Protein AF-A0AAV2IGW5-F1 (afdb_monomer_lite)

Radius of gyration: 18.49 Å; chains: 1; bounding box: 35×46×30 Å

Structure (mmCIF, N/CA/C/O backbone):
data_AF-A0AAV2IGW5-F1
#
_entry.id   AF-A0AAV2IGW5-F1
#
loop_
_atom_site.group_PDB
_atom_site.id
_atom_site.type_symbol
_atom_site.label_atom_id
_atom_site.label_alt_id
_atom_site.label_comp_id
_atom_site.label_asym_id
_atom_site.label_entity_id
_atom_site.label_seq_id
_atom_site.pdbx_PDB_ins_code
_atom_site.Cartn_x
_atom_site.Cartn_y
_atom_site.Cartn_z
_atom_site.occupancy
_atom_site.B_iso_or_equiv
_atom_site.auth_seq_id
_atom_site.auth_comp_id
_atom_site.auth_asym_id
_atom_site.auth_atom_id
_atom_site.pdbx_PDB_model_num
ATOM 1 N N . MET A 1 1 ? -18.055 -29.149 10.002 1.00 60.78 1 MET A N 1
ATOM 2 C CA . MET A 1 1 ? -17.716 -28.359 8.799 1.00 60.78 1 MET A CA 1
ATOM 3 C C . MET A 1 1 ? -18.654 -27.165 8.762 1.00 60.78 1 MET A C 1
ATOM 5 O O . MET A 1 1 ? -19.848 -27.360 8.939 1.00 60.78 1 MET A O 1
ATOM 9 N N . SER A 1 2 ? -18.127 -25.944 8.675 1.00 80.50 2 SER A N 1
ATOM 10 C CA . SER A 1 2 ? -18.951 -24.729 8.627 1.00 80.50 2 SER A CA 1
ATOM 11 C C . SER A 1 2 ? -19.673 -24.645 7.276 1.00 80.50 2 SER A C 1
ATOM 13 O O . SER A 1 2 ? -19.098 -25.030 6.258 1.00 80.50 2 SER A O 1
ATOM 15 N N . ALA A 1 3 ? -20.907 -24.127 7.257 1.00 77.31 3 ALA A N 1
ATOM 16 C CA . ALA A 1 3 ? -21.679 -23.924 6.025 1.00 77.31 3 ALA A CA 1
ATOM 17 C C . ALA A 1 3 ? -20.930 -23.052 5.001 1.00 77.31 3 ALA A C 1
ATOM 19 O O . ALA A 1 3 ? -21.049 -23.257 3.797 1.00 77.31 3 ALA A O 1
ATOM 20 N N . LEU A 1 4 ? -20.099 -22.125 5.489 1.00 74.94 4 LEU A N 1
ATOM 21 C CA . LEU A 1 4 ? -19.270 -21.271 4.648 1.00 74.94 4 LEU A CA 1
ATOM 22 C C . LEU A 1 4 ? -18.154 -22.062 3.953 1.00 74.94 4 LEU A C 1
ATOM 24 O O . LEU A 1 4 ? -17.894 -21.843 2.777 1.00 74.94 4 LEU A O 1
ATOM 28 N N . THR A 1 5 ? -17.513 -22.991 4.665 1.00 77.94 5 THR A N 1
ATOM 29 C CA . THR A 1 5 ? -16.431 -23.818 4.108 1.00 77.94 5 THR A CA 1
ATOM 30 C C . THR A 1 5 ? -16.980 -24.789 3.064 1.00 77.94 5 THR A C 1
ATOM 32 O O . THR A 1 5 ? -16.419 -24.900 1.987 1.00 77.94 5 THR A O 1
ATOM 35 N N . TYR A 1 6 ? -18.143 -25.396 3.330 1.00 81.44 6 TYR A N 1
ATOM 36 C CA . TYR A 1 6 ? -18.815 -26.278 2.371 1.00 81.44 6 TYR A CA 1
ATOM 37 C C . TYR A 1 6 ? -19.178 -25.563 1.061 1.00 81.44 6 TYR A C 1
ATOM 39 O O . TYR A 1 6 ? -18.949 -26.113 -0.011 1.00 81.44 6 TYR A O 1
ATOM 47 N N . TYR A 1 7 ? -19.700 -24.333 1.135 1.00 81.19 7 TYR A N 1
ATOM 48 C CA . TYR A 1 7 ? -20.009 -23.538 -0.056 1.00 81.19 7 TYR A CA 1
ATOM 49 C C . TYR A 1 7 ? -18.748 -23.201 -0.861 1.00 81.19 7 TYR A C 1
ATOM 51 O O . TYR A 1 7 ? -18.736 -2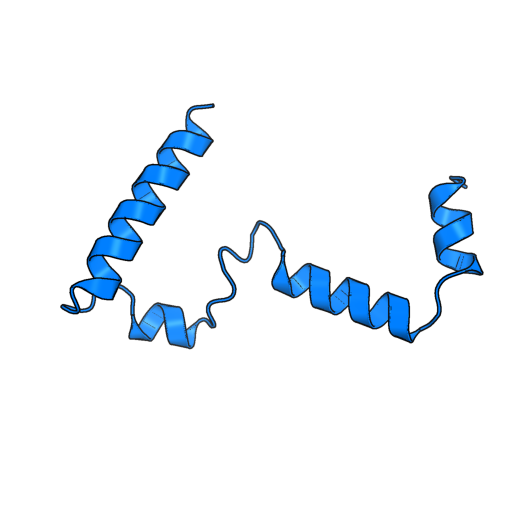3.354 -2.074 1.00 81.19 7 TYR A O 1
ATOM 59 N N . ILE A 1 8 ? -17.667 -22.788 -0.192 1.00 82.38 8 ILE A N 1
ATOM 60 C CA . ILE A 1 8 ? -16.397 -22.481 -0.865 1.00 82.38 8 ILE A CA 1
ATOM 61 C C . ILE A 1 8 ? -15.853 -23.722 -1.586 1.00 82.38 8 ILE A C 1
ATOM 63 O O . ILE A 1 8 ? -15.489 -23.628 -2.750 1.00 82.38 8 ILE A O 1
ATOM 67 N N . ASP A 1 9 ? -15.864 -24.882 -0.930 1.00 81.56 9 ASP A N 1
ATOM 68 C CA . ASP A 1 9 ? -15.279 -26.111 -1.477 1.00 81.56 9 ASP A CA 1
ATOM 69 C C . ASP A 1 9 ? -16.101 -26.731 -2.628 1.00 81.56 9 ASP A C 1
ATOM 71 O O . ASP A 1 9 ? -15.554 -27.491 -3.421 1.00 81.56 9 ASP A O 1
ATOM 75 N N . ASN A 1 10 ? -17.409 -26.442 -2.721 1.00 84.50 10 ASN A N 1
ATOM 76 C CA . ASN A 1 10 ? -18.312 -27.064 -3.706 1.00 84.50 10 ASN A CA 1
ATOM 77 C C . ASN A 1 10 ? -18.813 -26.110 -4.802 1.00 84.50 10 ASN A C 1
ATOM 79 O O . ASN A 1 10 ? -19.380 -26.578 -5.790 1.00 84.50 10 ASN A O 1
ATOM 83 N N . ASN A 1 11 ? -18.646 -24.794 -4.640 1.00 85.31 11 ASN A N 1
ATOM 84 C CA . ASN A 1 11 ? -19.174 -23.797 -5.574 1.00 85.31 11 ASN A CA 1
ATOM 85 C C . ASN A 1 11 ? -18.108 -22.882 -6.190 1.00 85.31 11 ASN A C 1
ATOM 87 O O . ASN A 1 11 ? -18.464 -22.123 -7.086 1.00 85.31 11 ASN A O 1
ATOM 91 N N . MET A 1 12 ? -16.854 -22.933 -5.730 1.00 89.75 12 MET A N 1
ATOM 92 C CA . MET A 1 12 ? -15.752 -22.166 -6.322 1.00 89.75 12 MET A CA 1
ATOM 93 C C . MET A 1 12 ? -14.926 -23.053 -7.247 1.00 89.75 12 MET A C 1
ATOM 95 O O . MET A 1 12 ? -14.589 -24.186 -6.892 1.00 89.75 12 MET A O 1
ATOM 99 N N . ASP A 1 13 ? -14.580 -22.533 -8.420 1.00 88.50 13 ASP A N 1
ATOM 100 C CA . ASP A 1 13 ? -13.670 -23.205 -9.341 1.00 88.50 13 ASP A CA 1
ATOM 101 C C . ASP A 1 13 ? -12.199 -22.818 -9.088 1.00 88.50 13 ASP A C 1
ATOM 103 O O . ASP A 1 13 ? -11.869 -21.976 -8.248 1.00 88.50 13 ASP A O 1
ATOM 107 N N . GLU A 1 14 ? -11.275 -23.462 -9.805 1.00 87.25 14 GLU A N 1
ATOM 108 C CA . GLU A 1 14 ? -9.836 -23.203 -9.667 1.00 87.25 14 GLU A CA 1
ATOM 109 C C . GLU A 1 14 ? -9.466 -21.736 -9.967 1.00 87.25 14 GLU A C 1
ATOM 111 O O . GLU A 1 14 ? -8.562 -21.173 -9.340 1.00 87.25 14 GLU A O 1
ATOM 116 N N . TYR A 1 15 ? -10.192 -21.083 -10.880 1.00 87.12 15 TYR A N 1
ATOM 117 C CA . TYR A 1 15 ? -9.957 -19.686 -11.230 1.00 87.12 15 TYR A CA 1
ATOM 118 C C . TYR A 1 15 ? -10.407 -18.739 -10.118 1.00 87.12 15 TYR A C 1
ATOM 120 O O . TYR A 1 15 ? -9.691 -17.776 -9.822 1.00 87.12 15 TYR A O 1
ATOM 128 N N . ASP A 1 16 ? -11.529 -19.021 -9.460 1.00 87.88 16 ASP A N 1
ATOM 129 C CA . ASP A 1 16 ? -12.017 -18.276 -8.302 1.00 87.88 16 ASP A CA 1
ATOM 130 C C . ASP A 1 16 ? -10.999 -18.312 -7.160 1.00 87.88 16 ASP A C 1
ATOM 132 O O . ASP A 1 16 ? -10.649 -17.263 -6.603 1.00 87.88 16 ASP A O 1
ATOM 136 N N . PHE A 1 17 ? -10.434 -19.489 -6.867 1.00 86.00 17 PHE A N 1
ATOM 137 C CA . PHE A 1 17 ? -9.365 -19.626 -5.875 1.00 86.00 17 PHE A CA 1
ATOM 138 C C . PHE A 1 17 ? -8.132 -18.799 -6.244 1.00 86.00 17 PHE A C 1
ATOM 140 O O . PHE A 1 17 ? -7.616 -18.048 -5.408 1.00 86.00 17 PHE A O 1
ATOM 147 N N . MET A 1 18 ? -7.693 -18.860 -7.504 1.00 84.56 18 MET A N 1
ATOM 148 C CA . MET A 1 18 ? -6.538 -18.092 -7.973 1.00 84.56 18 MET A CA 1
ATOM 149 C C . MET A 1 18 ? -6.781 -16.579 -7.859 1.00 84.56 18 MET A C 1
ATOM 151 O O . MET A 1 18 ? -5.905 -15.825 -7.429 1.00 84.56 18 MET A O 1
ATOM 155 N N . SER A 1 19 ? -7.990 -16.123 -8.185 1.00 85.38 19 SER A N 1
ATOM 156 C CA . SER A 1 19 ? -8.395 -14.719 -8.091 1.00 85.38 19 SER A CA 1
ATOM 157 C C . SER A 1 19 ? -8.432 -14.232 -6.636 1.00 85.38 19 SER A C 1
ATOM 159 O O . SER A 1 19 ? -7.924 -13.149 -6.319 1.00 85.38 19 SER A O 1
ATOM 161 N N . MET A 1 20 ? -8.956 -15.052 -5.717 1.00 81.88 20 MET A N 1
ATOM 162 C CA . MET A 1 20 ? -8.946 -14.772 -4.278 1.00 81.88 20 MET A CA 1
ATOM 163 C C . MET A 1 20 ? -7.524 -14.677 -3.716 1.00 81.88 20 MET A C 1
ATOM 165 O O . MET A 1 20 ? -7.227 -13.752 -2.950 1.00 81.88 20 MET A O 1
ATOM 169 N N . ASP A 1 21 ? -6.628 -15.576 -4.125 1.00 81.31 21 ASP A N 1
ATOM 170 C CA . ASP A 1 21 ? -5.229 -15.554 -3.706 1.00 81.31 21 ASP A CA 1
ATOM 171 C C . ASP A 1 21 ? -4.493 -14.325 -4.236 1.00 81.31 21 ASP A C 1
ATOM 173 O O . ASP A 1 21 ? -3.797 -13.644 -3.479 1.00 81.31 21 ASP A O 1
ATOM 177 N N . VAL A 1 22 ? -4.687 -13.948 -5.498 1.00 82.50 22 VAL A N 1
ATOM 178 C CA . VAL A 1 22 ? -4.132 -12.696 -6.037 1.00 82.50 22 VAL A CA 1
ATOM 179 C C . VAL A 1 22 ? -4.638 -11.500 -5.230 1.00 82.50 22 VAL A C 1
ATOM 181 O O . VAL A 1 22 ? -3.856 -10.649 -4.792 1.00 82.50 22 VAL A O 1
ATOM 184 N N . HIS A 1 23 ? -5.938 -11.454 -4.949 1.00 76.31 23 HIS A N 1
ATOM 185 C CA . HIS A 1 23 ? -6.548 -10.355 -4.213 1.00 76.31 23 HIS A CA 1
ATOM 186 C C . HIS A 1 23 ? -6.039 -10.254 -2.765 1.00 76.31 23 HIS A C 1
ATOM 188 O O . HIS A 1 23 ? -5.848 -9.147 -2.248 1.00 76.31 23 HIS A O 1
ATOM 194 N N . LYS A 1 24 ? -5.719 -11.387 -2.128 1.00 72.44 24 LYS A N 1
ATOM 195 C CA . LYS A 1 24 ? -5.076 -11.449 -0.806 1.00 72.44 24 LYS A CA 1
ATOM 196 C C . LYS A 1 24 ? -3.717 -10.746 -0.792 1.00 72.44 24 LYS A C 1
ATOM 198 O O . LYS A 1 24 ? -3.413 -10.032 0.162 1.00 72.44 24 LYS A O 1
ATOM 203 N N . HIS A 1 25 ? -2.922 -10.877 -1.852 1.00 68.62 25 HIS A N 1
ATOM 204 C CA . HIS A 1 25 ? -1.622 -10.203 -1.969 1.00 68.62 25 HIS A CA 1
ATOM 205 C C . HIS A 1 25 ? -1.756 -8.709 -2.293 1.00 68.62 25 HIS A C 1
ATOM 207 O O . HIS A 1 25 ? -0.942 -7.902 -1.838 1.00 68.62 25 HIS A O 1
ATOM 213 N N . VAL A 1 26 ? -2.806 -8.326 -3.023 1.00 70.50 26 VAL A N 1
ATOM 214 C CA . VAL A 1 26 ? -3.099 -6.927 -3.375 1.00 70.50 26 VAL A CA 1
ATOM 215 C C . VAL A 1 26 ? -3.657 -6.137 -2.184 1.00 70.50 26 VAL A C 1
ATOM 217 O O . VAL A 1 26 ? -3.354 -4.953 -2.036 1.00 70.50 26 VAL A O 1
ATOM 220 N N . ARG A 1 27 ? -4.457 -6.776 -1.320 1.00 61.69 27 ARG A N 1
ATOM 221 C CA . ARG A 1 27 ? -5.162 -6.126 -0.199 1.00 61.69 27 ARG A CA 1
ATOM 222 C C . ARG A 1 27 ? -4.652 -6.484 1.197 1.00 61.69 27 ARG A C 1
ATOM 224 O O . ARG A 1 27 ? -5.256 -6.056 2.177 1.00 61.69 27 ARG A O 1
ATOM 231 N N . SER A 1 28 ? -3.564 -7.243 1.316 1.00 62.16 28 SER A N 1
ATOM 232 C CA . SER A 1 28 ? -3.006 -7.611 2.622 1.00 62.16 28 SER A CA 1
ATOM 233 C C . SER A 1 28 ? -2.721 -6.372 3.477 1.00 62.16 28 SER A C 1
ATOM 235 O O . SER A 1 28 ? -1.951 -5.496 3.080 1.00 62.16 28 SER A O 1
ATOM 237 N N . SER A 1 29 ? -3.287 -6.332 4.688 1.00 57.94 29 SER A N 1
ATOM 238 C CA . SER A 1 29 ? -3.084 -5.253 5.668 1.00 57.94 29 SER A CA 1
ATOM 239 C C . SER A 1 29 ? -1.610 -5.020 6.029 1.00 57.94 29 SER A C 1
ATOM 241 O O . SER A 1 29 ? -1.249 -3.919 6.443 1.00 57.94 29 SER A O 1
ATOM 243 N N . HIS A 1 30 ? -0.746 -6.027 5.853 1.00 57.25 30 HIS A N 1
ATOM 244 C CA . HIS A 1 30 ? 0.699 -5.921 6.089 1.00 57.25 30 HIS A CA 1
ATOM 245 C C . HIS A 1 30 ? 1.497 -5.519 4.841 1.00 57.25 30 HIS A C 1
ATOM 247 O O . HIS A 1 30 ? 2.619 -5.028 4.963 1.00 57.25 30 HIS A O 1
ATOM 253 N N . SER A 1 31 ? 0.913 -5.650 3.648 1.00 54.84 31 SER A N 1
ATOM 254 C CA . SER A 1 31 ? 1.453 -5.102 2.403 1.00 54.84 31 SER A CA 1
ATOM 255 C C . SER A 1 31 ? 0.891 -3.693 2.216 1.00 54.84 31 SER A C 1
ATOM 257 O O . SER A 1 31 ? -0.013 -3.428 1.426 1.00 54.84 31 SER A O 1
ATOM 259 N N . GLY A 1 32 ? 1.354 -2.782 3.074 1.00 54.12 32 GLY A N 1
ATOM 260 C CA . GLY A 1 32 ? 0.830 -1.426 3.173 1.00 54.12 32 GLY A CA 1
ATOM 261 C C . GLY A 1 32 ? 0.967 -0.666 1.858 1.00 54.12 32 GLY A C 1
ATOM 262 O O . GLY A 1 32 ? 2.028 -0.111 1.594 1.00 54.12 32 GLY A O 1
ATOM 263 N N . LYS A 1 33 ? -0.143 -0.573 1.107 1.00 60.06 33 LYS A N 1
ATOM 264 C CA . LYS A 1 33 ? -0.239 -0.030 -0.261 1.00 60.06 33 LYS A CA 1
ATOM 265 C C . LYS A 1 33 ? 0.615 -0.842 -1.231 1.00 60.06 33 LYS A C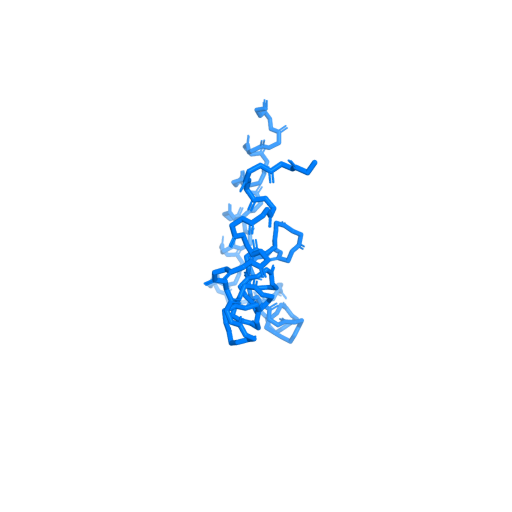 1
ATOM 267 O O . LYS A 1 33 ? 1.789 -1.053 -0.973 1.00 60.06 33 LYS A O 1
ATOM 272 N N . GLY A 1 34 ? 0.038 -1.237 -2.365 1.00 57.12 34 GLY A N 1
ATOM 273 C CA . GLY A 1 34 ? 0.686 -1.983 -3.453 1.00 57.12 34 GLY A CA 1
ATOM 274 C C . GLY A 1 34 ? 1.857 -1.265 -4.136 1.00 57.12 34 GLY A C 1
ATOM 275 O O . GLY A 1 34 ? 1.892 -1.155 -5.354 1.00 57.12 34 GLY A O 1
ATOM 276 N N . ARG A 1 35 ? 2.819 -0.767 -3.362 1.00 60.44 35 ARG A N 1
ATOM 277 C CA . ARG A 1 35 ? 4.097 -0.273 -3.833 1.00 60.44 35 ARG A CA 1
ATOM 278 C C . ARG A 1 35 ? 5.021 -1.455 -3.936 1.00 60.44 35 ARG A C 1
ATOM 280 O O . ARG A 1 35 ? 5.303 -2.129 -2.945 1.00 60.44 35 ARG A O 1
ATOM 287 N N . SER A 1 36 ? 5.555 -1.664 -5.127 1.00 65.81 36 SER A N 1
ATOM 288 C CA . SER A 1 36 ? 6.735 -2.507 -5.246 1.00 65.81 36 SER A CA 1
ATOM 289 C C . SER A 1 36 ? 7.842 -1.946 -4.339 1.00 65.81 36 SER A C 1
ATOM 291 O O . SER A 1 36 ? 7.950 -0.729 -4.149 1.00 65.81 36 SER A O 1
ATOM 293 N N . LYS A 1 37 ? 8.711 -2.812 -3.797 1.00 65.62 37 LYS A N 1
ATOM 294 C CA . LYS A 1 37 ? 9.905 -2.367 -3.047 1.00 65.62 37 LYS A CA 1
ATOM 295 C C . LYS A 1 37 ? 10.714 -1.326 -3.845 1.00 65.62 37 LYS A C 1
ATOM 297 O O . LYS A 1 37 ? 11.273 -0.412 -3.253 1.00 65.62 37 LY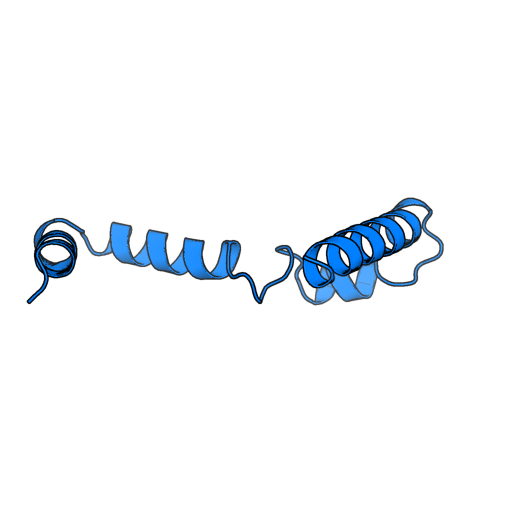S A O 1
ATOM 302 N N . LYS A 1 38 ? 10.689 -1.423 -5.183 1.00 67.94 38 LYS A N 1
ATOM 303 C CA . LYS A 1 38 ? 11.284 -0.476 -6.139 1.00 67.94 38 LYS A CA 1
ATOM 304 C C . LYS A 1 38 ? 10.617 0.904 -6.127 1.00 67.94 38 LYS A C 1
ATOM 306 O O . LYS A 1 38 ? 11.308 1.915 -6.112 1.00 67.94 38 LYS A O 1
ATOM 311 N N . GLU A 1 39 ? 9.288 0.974 -6.117 1.00 64.38 39 GLU A N 1
ATOM 312 C CA . GLU A 1 39 ? 8.571 2.251 -6.007 1.00 64.38 39 GLU A CA 1
ATOM 313 C C . GLU A 1 39 ? 8.834 2.907 -4.647 1.00 64.38 39 GLU A C 1
ATOM 315 O O . GLU A 1 39 ? 9.043 4.119 -4.568 1.00 64.38 39 GLU A O 1
ATOM 320 N N . ALA A 1 40 ? 8.868 2.109 -3.576 1.00 69.19 40 ALA A N 1
ATOM 321 C CA . ALA A 1 40 ? 9.180 2.608 -2.246 1.00 69.19 40 ALA A CA 1
ATOM 322 C C . ALA A 1 40 ? 10.593 3.213 -2.189 1.00 69.19 40 ALA A C 1
ATOM 324 O O . ALA A 1 40 ? 10.742 4.324 -1.689 1.00 69.19 40 ALA A O 1
ATOM 325 N N . THR A 1 41 ? 11.617 2.555 -2.737 1.00 69.56 41 THR A N 1
ATOM 326 C CA . THR A 1 41 ? 12.992 3.090 -2.747 1.00 69.56 41 THR A CA 1
ATOM 327 C C . THR A 1 41 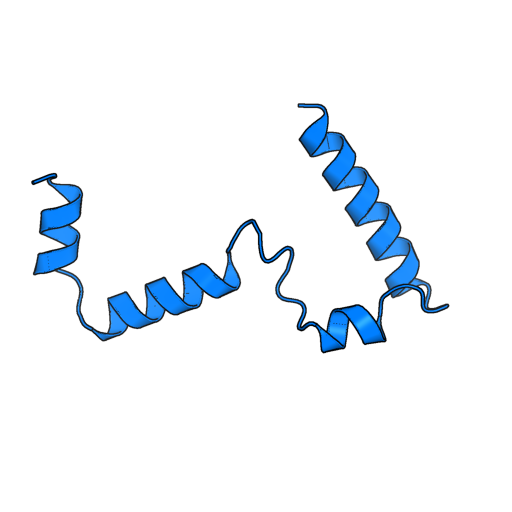? 13.165 4.287 -3.678 1.00 69.56 41 THR A C 1
ATOM 329 O O . THR A 1 41 ? 13.894 5.216 -3.342 1.00 69.56 41 THR A O 1
ATOM 332 N N . ALA A 1 42 ? 12.473 4.307 -4.819 1.00 69.00 42 ALA A N 1
ATOM 333 C CA . ALA A 1 42 ? 12.560 5.405 -5.779 1.00 69.00 42 ALA A CA 1
ATOM 334 C C . ALA A 1 42 ? 11.902 6.702 -5.282 1.00 69.00 42 ALA A C 1
ATOM 336 O O . ALA A 1 42 ? 12.349 7.779 -5.667 1.00 69.00 42 ALA A O 1
ATOM 337 N N . ASN A 1 43 ? 10.872 6.605 -4.432 1.00 66.62 43 ASN A N 1
ATOM 338 C CA . ASN A 1 43 ? 10.042 7.750 -4.034 1.00 66.62 43 ASN A CA 1
ATOM 339 C C . ASN A 1 43 ? 10.130 8.111 -2.540 1.00 66.62 43 ASN A C 1
ATOM 341 O O . ASN A 1 43 ? 9.643 9.164 -2.127 1.00 66.62 43 ASN A O 1
ATOM 345 N N . THR A 1 44 ? 10.734 7.267 -1.698 1.00 65.62 44 THR A N 1
ATOM 346 C CA . THR A 1 44 ? 10.920 7.580 -0.272 1.00 65.62 44 THR A CA 1
ATOM 347 C C . THR A 1 44 ? 12.137 8.485 -0.088 1.00 65.62 44 THR A C 1
ATOM 349 O O . THR A 1 44 ? 13.226 8.159 -0.539 1.00 65.62 44 THR A O 1
ATOM 352 N N . ASN A 1 45 ? 11.966 9.599 0.635 1.00 63.59 45 ASN A N 1
ATOM 353 C CA . ASN A 1 45 ? 13.028 10.564 0.981 1.00 63.59 45 ASN A CA 1
ATOM 354 C C . ASN A 1 45 ? 13.680 11.294 -0.208 1.00 63.59 45 ASN A C 1
ATOM 356 O O . ASN A 1 45 ? 14.802 11.777 -0.083 1.00 63.59 45 ASN A O 1
ATOM 360 N N . ARG A 1 46 ? 12.997 11.402 -1.349 1.00 67.88 46 ARG A N 1
ATOM 361 C CA . ARG A 1 46 ? 13.437 12.281 -2.438 1.00 67.88 46 ARG A CA 1
ATOM 362 C C . ARG A 1 46 ? 12.918 13.698 -2.222 1.00 67.88 46 ARG A C 1
ATOM 364 O O . ARG A 1 46 ? 11.837 13.870 -1.661 1.00 67.88 46 ARG A O 1
A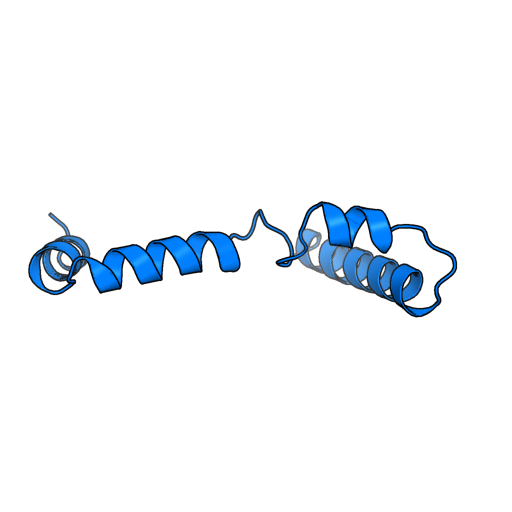TOM 371 N N . PHE A 1 47 ? 13.661 14.687 -2.716 1.00 65.81 47 PHE A N 1
ATOM 372 C CA . PHE A 1 47 ? 13.251 16.097 -2.792 1.00 65.81 47 PHE A CA 1
ATOM 373 C C . PHE A 1 47 ? 12.190 16.322 -3.889 1.00 65.81 47 PHE A C 1
ATOM 375 O O . PHE A 1 47 ? 12.183 17.323 -4.586 1.00 65.81 47 PHE A O 1
ATOM 382 N N . ASP A 1 48 ? 11.314 15.350 -4.116 1.00 60.03 48 ASP A N 1
ATOM 383 C CA . ASP A 1 48 ? 10.091 15.607 -4.859 1.00 60.03 48 ASP A CA 1
ATOM 384 C C . ASP A 1 48 ? 9.025 15.969 -3.821 1.00 60.03 48 ASP A C 1
ATOM 386 O O . ASP A 1 48 ? 8.748 15.189 -2.896 1.00 60.03 48 ASP A O 1
ATOM 390 N N . GLN A 1 49 ? 8.428 17.150 -3.984 1.00 57.72 49 GLN A N 1
ATOM 391 C CA . GLN A 1 49 ? 7.311 17.642 -3.181 1.00 57.72 49 GLN A CA 1
ATOM 392 C C . GLN A 1 49 ? 6.201 16.585 -3.036 1.00 57.72 49 GLN A C 1
ATOM 394 O O . GLN A 1 49 ? 5.579 16.477 -1.978 1.00 57.72 49 GLN A O 1
ATOM 399 N N . SER A 1 50 ? 5.978 15.749 -4.057 1.00 64.81 50 SER A N 1
ATOM 400 C CA . SER A 1 50 ? 4.939 14.717 -4.057 1.00 64.81 50 SER A CA 1
ATOM 401 C C . SER A 1 50 ? 5.247 13.549 -3.105 1.00 64.81 50 SER A C 1
ATOM 403 O O . SER A 1 50 ? 4.350 13.054 -2.412 1.00 64.81 50 SER A O 1
ATOM 405 N N . GLY A 1 51 ? 6.514 13.131 -3.003 1.00 66.44 51 GLY A N 1
ATOM 406 C CA . GLY A 1 51 ? 6.947 11.994 -2.187 1.00 66.44 51 GLY A CA 1
ATOM 407 C C . GLY A 1 51 ? 7.019 12.325 -0.697 1.00 66.44 51 GLY A C 1
ATOM 408 O O . GLY A 1 51 ? 6.548 11.550 0.145 1.00 66.44 51 GLY A O 1
ATOM 409 N N . HIS A 1 52 ? 7.555 13.503 -0.360 1.00 73.12 52 HIS A N 1
ATOM 410 C CA . HIS A 1 52 ? 7.678 13.944 1.030 1.00 73.12 52 HIS A CA 1
ATOM 411 C C . HIS A 1 52 ? 6.308 14.232 1.660 1.00 73.12 52 HIS A C 1
ATOM 413 O O . HIS A 1 52 ? 5.981 13.668 2.708 1.00 73.12 52 HIS A O 1
ATOM 419 N N . CYS A 1 53 ? 5.462 15.019 0.986 1.00 75.44 53 CYS A N 1
ATOM 420 C CA . CYS A 1 53 ? 4.114 15.337 1.465 1.00 75.44 53 CYS A CA 1
ATOM 421 C C . CYS A 1 53 ? 3.274 14.069 1.665 1.00 75.44 53 CYS A C 1
ATOM 423 O O . CYS A 1 53 ? 2.644 13.888 2.709 1.00 75.44 53 CYS A O 1
ATOM 425 N N . ARG A 1 54 ? 3.336 13.125 0.718 1.00 77.81 54 ARG A N 1
ATOM 426 C CA . ARG A 1 54 ? 2.625 11.843 0.814 1.00 77.81 54 ARG A CA 1
ATOM 427 C C . ARG A 1 54 ? 3.073 11.010 2.018 1.00 77.81 54 ARG A C 1
ATOM 429 O O . ARG A 1 54 ? 2.228 10.410 2.684 1.00 77.81 54 ARG A O 1
ATOM 436 N N . LYS A 1 55 ? 4.376 10.978 2.326 1.00 77.56 55 LYS A N 1
ATOM 437 C CA . LYS A 1 55 ? 4.916 10.287 3.509 1.00 77.56 55 LYS 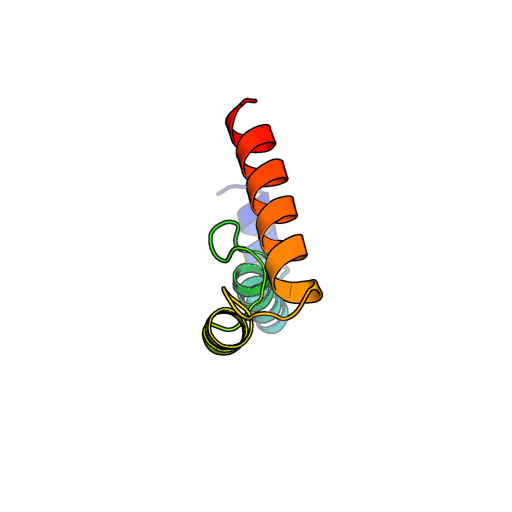A CA 1
ATOM 438 C C . LYS A 1 55 ? 4.407 10.919 4.803 1.00 77.56 55 LYS A C 1
ATOM 440 O O . LYS A 1 55 ? 4.006 10.189 5.710 1.00 77.56 55 LYS A O 1
ATOM 445 N N . THR A 1 56 ? 4.403 12.247 4.885 1.00 81.81 56 THR A N 1
ATOM 446 C CA . THR A 1 56 ? 3.911 12.988 6.055 1.00 81.81 56 THR A CA 1
ATOM 447 C C . THR A 1 56 ? 2.425 12.726 6.293 1.00 81.81 56 THR A C 1
ATOM 449 O O . THR A 1 56 ? 2.053 12.330 7.398 1.00 81.81 56 THR A O 1
ATOM 452 N N . VAL A 1 57 ? 1.591 12.807 5.250 1.00 84.69 57 VAL A N 1
ATOM 453 C CA . VAL A 1 57 ? 0.154 12.482 5.335 1.00 84.69 57 VAL A CA 1
ATOM 454 C C . VAL A 1 57 ? -0.062 11.030 5.768 1.00 84.69 57 VAL A C 1
ATOM 456 O O . VAL A 1 57 ? -0.860 10.755 6.662 1.00 84.69 57 VAL A O 1
ATOM 459 N N . GLN A 1 58 ? 0.687 10.083 5.199 1.00 83.44 58 GLN A N 1
ATOM 460 C CA . GLN A 1 58 ? 0.553 8.672 5.564 1.00 83.44 58 GLN A CA 1
ATOM 461 C C . GLN A 1 58 ? 0.946 8.403 7.027 1.00 83.44 58 GLN A C 1
ATOM 463 O O . GLN A 1 58 ? 0.269 7.634 7.710 1.00 83.44 58 GLN A O 1
ATOM 468 N N . LYS A 1 59 ? 2.001 9.051 7.537 1.00 85.00 59 LYS A N 1
ATOM 469 C CA . LYS A 1 59 ? 2.380 8.976 8.958 1.00 85.00 59 LYS A CA 1
ATOM 470 C C . LYS A 1 59 ? 1.304 9.558 9.873 1.00 85.00 59 LYS A C 1
ATOM 472 O O . LYS A 1 59 ? 1.051 8.981 10.929 1.00 85.00 59 LYS A O 1
ATOM 477 N N . LEU A 1 60 ? 0.680 10.667 9.478 1.00 91.00 60 LEU A N 1
ATOM 478 C CA . LEU A 1 60 ? -0.405 11.289 10.233 1.00 91.00 60 LEU A CA 1
ATOM 479 C C . LEU A 1 60 ? -1.603 10.336 10.361 1.00 91.00 60 LEU A C 1
ATOM 481 O O . LEU A 1 60 ? -2.020 10.034 11.476 1.00 91.00 60 LEU A O 1
ATOM 485 N N . MET A 1 61 ? -2.091 9.786 9.243 1.00 88.25 61 MET A N 1
ATOM 486 C CA . MET A 1 61 ? -3.223 8.845 9.244 1.00 88.25 61 MET A CA 1
ATOM 487 C C . MET A 1 61 ? -2.931 7.582 10.067 1.00 88.25 61 MET A C 1
ATOM 489 O O . MET A 1 61 ? -3.761 7.157 10.865 1.00 88.25 61 MET A O 1
ATOM 493 N N . ASN A 1 62 ? -1.731 7.008 9.930 1.00 85.12 62 ASN A N 1
ATOM 494 C CA . ASN A 1 62 ? -1.340 5.819 10.690 1.00 85.12 62 ASN A CA 1
ATOM 495 C C . ASN A 1 62 ? -1.287 6.085 12.202 1.00 85.12 62 ASN A C 1
ATOM 497 O O . ASN A 1 62 ? -1.686 5.226 12.983 1.00 85.12 62 ASN A O 1
ATOM 501 N N . ASN A 1 63 ? -0.800 7.259 12.621 1.00 89.56 63 ASN A N 1
ATOM 502 C CA . ASN A 1 63 ? -0.816 7.649 14.031 1.00 89.56 63 ASN A CA 1
ATOM 503 C C . ASN A 1 63 ? -2.244 7.808 14.558 1.00 89.56 63 ASN A C 1
ATOM 505 O O . ASN A 1 63 ? -2.521 7.361 15.663 1.00 89.56 63 ASN A O 1
ATOM 509 N N . ILE A 1 64 ? -3.156 8.391 13.774 1.00 92.44 64 ILE A N 1
ATOM 510 C CA . ILE A 1 64 ? -4.571 8.505 14.156 1.00 92.44 64 ILE A CA 1
ATOM 511 C C . ILE A 1 64 ? -5.194 7.116 14.335 1.00 92.44 64 ILE A C 1
ATOM 513 O O . ILE A 1 64 ? -5.850 6.871 15.341 1.00 92.44 64 ILE A O 1
ATOM 517 N N . HIS A 1 65 ? -4.956 6.187 13.406 1.00 85.19 65 HIS A N 1
ATOM 518 C CA . HIS A 1 65 ? -5.504 4.830 13.495 1.00 85.19 65 HIS A CA 1
ATOM 519 C C . HIS A 1 65 ? -4.967 4.028 14.684 1.00 85.19 65 HIS A C 1
ATOM 521 O O . HIS A 1 65 ? -5.706 3.221 15.224 1.00 85.19 65 HIS A O 1
ATOM 527 N N . LYS A 1 66 ? -3.715 4.251 15.105 1.00 84.25 66 LYS A N 1
ATOM 528 C CA . LYS A 1 66 ? -3.126 3.601 16.292 1.00 84.25 66 LYS A CA 1
ATOM 529 C C . LYS A 1 66 ? -3.591 4.190 17.627 1.00 84.25 66 LYS A C 1
ATOM 531 O O . LYS A 1 66 ? -3.308 3.609 18.666 1.00 84.25 66 LYS A O 1
ATOM 536 N N . ARG A 1 67 ? -4.187 5.384 17.605 1.00 84.12 67 ARG A N 1
ATOM 537 C CA . ARG A 1 67 ? -4.706 6.070 18.799 1.00 84.12 67 ARG A CA 1
ATOM 538 C C . ARG A 1 67 ? -6.171 5.730 19.091 1.00 84.12 67 ARG A C 1
ATOM 540 O O . ARG A 1 67 ? -6.651 6.132 20.145 1.00 84.12 67 ARG A O 1
ATOM 547 N N . LYS A 1 68 ? -6.862 5.071 18.157 1.00 56.59 68 LYS A N 1
ATOM 548 C CA . LYS A 1 68 ? -8.149 4.403 18.387 1.00 56.59 68 LYS A CA 1
ATOM 549 C C . LYS A 1 68 ? -7.896 2.999 18.910 1.00 56.59 68 LYS A C 1
ATOM 551 O O . LYS A 1 68 ? -8.729 2.554 19.720 1.00 56.59 68 LYS A O 1
#

Secondary structure (DSSP, 8-state):
--HHHHHHHHH--HHHHHHHHHHHHHH-TTS-SS--HHHHHHHTT-S-HHHHHHHHHHHHHHHHHHT-

Foldseek 3Di:
DDPVVVCCVPPDDPVNVVVVVVVCCCPPPVCPHPDDPVNCVVQDPDPPPVSVVVVVVVVVVVVVVVVD

Sequence (68 aa):
MSALTYYIDNNMDEYDFMSMDVHKHVRSSHSGKGRSKKEATANTNRFDQSGHCRKTVQKLMNNIHKRK

Organism: Lymnaea stagnalis (NCBI:txid6523)

InterPro domains:
  IPR018792 Nuclear protein 1-like [PF10195] (11-67)
  IPR018792 Nuclear protein 1-like [PTHR17149] (9-68)

pLDDT: mean 74.54, std 10.91, range [54.12, 92.44]